Protein AF-A0AAX2DMG3-F1 (afdb_monomer_lite)

Secondary structure (DSSP, 8-state):
----HHHHHHHHHHHHHHHHHHT--HHHHHHHTTS-HHHHHHHHTT--S-HHHHHHHHHHHHHHHHHTTPPPPPPTT----TTSSS--GGG------------------

Organism: Listeria ivanovii (NCBI:txid1638)

InterPro domains:
  IPR018757 Protein of unknown function DUF2316 [PF10078] (1-74)

Radius of gyration: 20.13 Å; chains: 1; bounding box: 66×54×26 Å

Foldseek 3Di:
DDDDPVLLVLLLVLLVVLCVLLVDDLVRLCVVVVHDSVLVVCLSNVNDPDPVSVVVSNVVSCVSNVVVVHHRDDRPPDDDDPPPPPPDPPPPPPPDDDDDDPDDDDDDD

Sequence (109 aa):
MSLTKDQKIATKQELAENLALTNLKIAEIAADLNTSEAKIERILNLKQNSLNDGWIFRNYLLKKVAEKGFTPVPPLTFSFHVGLFFSNPLLYTVHSSIAIPFLSLRKVV

pLDDT: mean 72.47, std 21.84, range [33.22, 94.25]

Structure (mmCIF, N/CA/C/O backbone):
data_AF-A0AAX2DMG3-F1
#
_entry.id   AF-A0AAX2DMG3-F1
#
loop_
_atom_site.group_PDB
_atom_site.id
_atom_site.type_symbol
_atom_site.label_atom_id
_atom_site.label_alt_id
_atom_site.label_comp_id
_atom_site.label_asym_id
_atom_site.label_entity_id
_atom_site.label_seq_id
_atom_site.pdbx_PDB_ins_code
_atom_site.Cartn_x
_atom_site.Cartn_y
_atom_site.Cartn_z
_atom_site.occupancy
_atom_site.B_iso_or_equiv
_atom_site.auth_seq_id
_atom_site.auth_comp_id
_atom_site.auth_asym_id
_atom_site.auth_atom_id
_atom_site.pdbx_PDB_model_num
ATOM 1 N N . MET A 1 1 ? 17.892 -3.555 0.925 1.00 43.47 1 MET A N 1
ATOM 2 C CA . MET A 1 1 ? 18.006 -3.851 -0.521 1.00 43.47 1 MET A CA 1
ATOM 3 C C . MET A 1 1 ? 17.332 -2.730 -1.292 1.00 43.47 1 MET A C 1
ATOM 5 O O . MET A 1 1 ? 16.268 -2.295 -0.868 1.00 43.47 1 MET A O 1
ATOM 9 N N . SER A 1 2 ? 17.951 -2.240 -2.364 1.00 65.44 2 SER A N 1
ATOM 10 C CA . SER A 1 2 ? 17.437 -1.109 -3.147 1.00 65.44 2 SER A CA 1
ATOM 11 C C . SER A 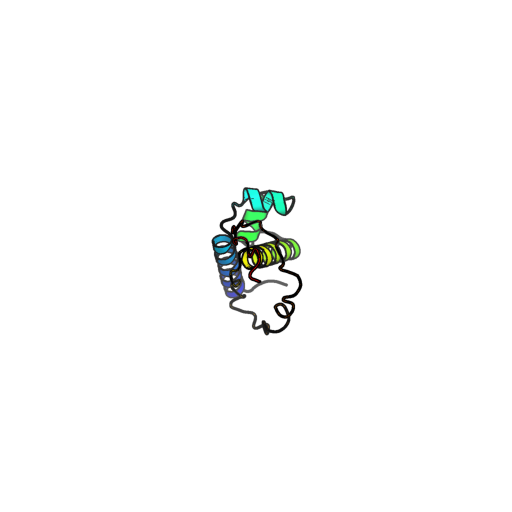1 2 ? 16.896 -1.606 -4.482 1.00 65.44 2 SER A C 1
ATOM 13 O O . SER A 1 2 ? 17.598 -2.316 -5.193 1.00 65.44 2 SER A O 1
ATOM 15 N N . LEU A 1 3 ? 15.661 -1.233 -4.816 1.00 74.50 3 LEU A N 1
ATOM 16 C CA . LEU A 1 3 ? 15.048 -1.543 -6.110 1.00 74.50 3 LEU A CA 1
ATOM 17 C C . LEU A 1 3 ? 15.719 -0.736 -7.235 1.00 74.50 3 LEU A C 1
ATOM 19 O O . LEU A 1 3 ? 16.002 0.457 -7.053 1.00 74.50 3 LEU A O 1
ATOM 23 N N . THR A 1 4 ? 15.915 -1.351 -8.404 1.00 85.25 4 THR A N 1
ATOM 24 C CA . THR A 1 4 ? 16.290 -0.636 -9.638 1.00 85.25 4 THR A CA 1
ATOM 25 C C . THR A 1 4 ? 15.150 0.282 -10.102 1.00 85.25 4 THR A C 1
ATOM 27 O O . THR A 1 4 ? 14.034 0.220 -9.583 1.00 85.25 4 THR A O 1
ATOM 30 N N . LYS A 1 5 ? 15.403 1.174 -11.071 1.00 84.19 5 LYS A N 1
ATOM 31 C CA . LYS A 1 5 ? 14.354 2.063 -11.608 1.00 84.19 5 LYS A CA 1
ATOM 32 C C . LYS A 1 5 ? 13.167 1.271 -12.167 1.00 84.19 5 LYS A C 1
ATOM 34 O O . LYS A 1 5 ? 12.034 1.577 -11.806 1.00 84.19 5 LYS A O 1
ATOM 39 N N . ASP A 1 6 ? 13.434 0.230 -12.946 1.00 83.00 6 ASP A N 1
ATOM 40 C CA . ASP A 1 6 ? 12.386 -0.589 -13.564 1.00 83.00 6 ASP A CA 1
ATOM 41 C C . ASP A 1 6 ? 11.608 -1.386 -12.516 1.00 83.00 6 ASP A C 1
ATOM 43 O O . ASP A 1 6 ? 10.381 -1.424 -12.544 1.00 83.00 6 ASP A O 1
ATOM 47 N N . GLN A 1 7 ? 12.300 -1.917 -11.502 1.00 82.50 7 GLN A N 1
ATOM 48 C CA . GLN A 1 7 ? 11.653 -2.587 -10.374 1.00 82.50 7 GLN A CA 1
ATOM 49 C C . GLN A 1 7 ? 10.746 -1.634 -9.586 1.00 82.50 7 GLN A C 1
ATOM 51 O O . GLN A 1 7 ? 9.656 -2.023 -9.187 1.00 82.50 7 GLN A O 1
ATOM 56 N N . LYS A 1 8 ? 11.143 -0.368 -9.394 1.00 84.62 8 LYS A N 1
ATOM 57 C CA . LYS A 1 8 ? 10.278 0.635 -8.750 1.00 84.62 8 LYS A CA 1
ATOM 58 C C . LYS A 1 8 ? 9.024 0.921 -9.569 1.00 84.62 8 LYS A C 1
ATOM 60 O O . LYS A 1 8 ? 7.964 1.105 -8.980 1.00 84.62 8 LYS A O 1
ATOM 65 N N . ILE A 1 9 ? 9.140 0.995 -10.895 1.00 85.94 9 ILE A N 1
ATOM 66 C CA . ILE A 1 9 ? 7.990 1.211 -11.783 1.00 85.94 9 ILE A CA 1
ATOM 67 C C . ILE A 1 9 ? 7.040 0.014 -11.685 1.00 85.94 9 ILE A C 1
ATOM 69 O O . ILE A 1 9 ? 5.866 0.202 -11.373 1.00 85.94 9 ILE A O 1
ATOM 73 N N . ALA A 1 10 ? 7.574 -1.200 -11.827 1.00 85.75 10 ALA A N 1
ATOM 74 C CA . ALA A 1 10 ? 6.814 -2.440 -11.716 1.00 85.75 10 ALA A CA 1
ATOM 75 C C . ALA A 1 10 ? 6.108 -2.579 -10.358 1.00 85.75 10 ALA A C 1
ATOM 77 O O . ALA A 1 10 ? 4.920 -2.876 -10.307 1.00 85.75 10 ALA A O 1
ATOM 78 N N . THR A 1 11 ? 6.801 -2.306 -9.247 1.00 86.44 11 THR A N 1
ATOM 79 C CA . THR A 1 11 ? 6.196 -2.368 -7.907 1.00 86.44 11 THR A CA 1
ATOM 80 C C . THR A 1 11 ? 5.097 -1.322 -7.724 1.00 86.44 11 THR A C 1
ATOM 82 O O . THR A 1 11 ? 4.084 -1.608 -7.093 1.00 86.44 11 THR A O 1
ATOM 85 N N . LYS A 1 12 ? 5.251 -0.108 -8.270 1.00 88.19 12 LYS A N 1
ATOM 86 C CA . LYS A 1 12 ? 4.187 0.908 -8.201 1.00 88.19 12 LYS A CA 1
ATOM 87 C C . LYS A 1 12 ? 2.939 0.474 -8.960 1.00 88.19 12 LYS A C 1
ATOM 89 O O . LYS A 1 12 ? 1.840 0.659 -8.447 1.00 88.19 12 LYS A O 1
ATOM 94 N N . GLN A 1 13 ? 3.118 -0.099 -10.148 1.00 88.75 13 GLN A N 1
ATOM 95 C CA . GLN A 1 13 ? 2.018 -0.631 -10.954 1.00 88.75 13 GLN A CA 1
ATOM 96 C C . GLN A 1 13 ? 1.310 -1.774 -10.222 1.00 88.75 13 GLN A C 1
ATOM 98 O O . GLN A 1 13 ? 0.105 -1.695 -10.014 1.00 88.75 13 GLN A O 1
ATOM 103 N N . GLU A 1 14 ? 2.061 -2.748 -9.699 1.00 88.12 14 GLU A N 1
ATOM 104 C CA . GLU A 1 14 ? 1.518 -3.863 -8.908 1.00 88.12 14 GLU A CA 1
ATOM 105 C C . GLU A 1 14 ? 0.669 -3.378 -7.722 1.00 88.12 14 GLU A C 1
ATOM 107 O O . GLU A 1 14 ? -0.433 -3.880 -7.491 1.00 88.12 14 GLU A O 1
ATOM 112 N N . LEU A 1 15 ? 1.168 -2.407 -6.949 1.00 89.88 15 LEU A N 1
ATOM 113 C CA . LEU A 1 15 ? 0.435 -1.877 -5.798 1.00 89.88 15 LEU A CA 1
ATOM 114 C C . LEU A 1 15 ? -0.828 -1.118 -6.223 1.00 89.88 15 LEU A C 1
ATOM 116 O O . LEU A 1 15 ? -1.860 -1.263 -5.573 1.00 89.88 15 LEU A O 1
ATOM 120 N N . ALA A 1 16 ? -0.760 -0.331 -7.299 1.00 89.25 16 ALA A N 1
ATOM 121 C CA . ALA A 1 16 ? -1.902 0.426 -7.806 1.00 89.25 16 ALA A CA 1
ATOM 122 C C . ALA A 1 16 ? -3.001 -0.491 -8.367 1.00 89.25 16 ALA A C 1
ATOM 124 O O . ALA A 1 16 ? -4.178 -0.284 -8.077 1.00 89.25 16 ALA A O 1
ATOM 125 N N . GLU A 1 17 ? -2.626 -1.525 -9.119 1.00 89.69 17 GLU A N 1
ATOM 126 C CA . GLU A 1 17 ? -3.562 -2.493 -9.696 1.00 89.69 17 GLU A CA 1
ATOM 127 C C . GLU A 1 17 ? -4.239 -3.334 -8.613 1.00 89.69 17 GLU A C 1
ATOM 129 O O . GLU A 1 17 ? -5.466 -3.434 -8.583 1.00 89.69 17 GLU A O 1
ATOM 134 N N . ASN A 1 18 ? -3.470 -3.870 -7.659 1.00 87.88 18 ASN A N 1
ATOM 135 C CA . ASN A 1 18 ? -4.051 -4.616 -6.544 1.00 87.88 18 ASN A CA 1
ATOM 136 C C . ASN A 1 18 ? -4.955 -3.723 -5.681 1.00 87.88 18 ASN A C 1
ATOM 138 O O . ASN A 1 18 ? -6.032 -4.157 -5.282 1.00 87.88 18 ASN A O 1
ATOM 142 N N . LEU A 1 19 ? -4.579 -2.463 -5.437 1.00 89.25 19 LEU A N 1
ATOM 143 C CA . LEU A 1 19 ? -5.444 -1.509 -4.743 1.00 89.25 19 LEU A CA 1
ATOM 144 C C . LEU A 1 19 ? -6.768 -1.292 -5.493 1.00 89.25 19 LEU A C 1
ATOM 146 O O . LEU A 1 19 ? -7.831 -1.359 -4.874 1.00 89.25 19 LEU A O 1
ATOM 150 N N . ALA A 1 20 ? -6.720 -1.106 -6.814 1.00 89.62 20 ALA A N 1
ATOM 151 C CA . ALA A 1 20 ? -7.916 -0.951 -7.640 1.00 89.62 20 ALA A CA 1
ATOM 152 C C . ALA A 1 20 ? -8.834 -2.185 -7.562 1.00 89.62 20 ALA A C 1
ATOM 154 O O . ALA A 1 20 ? -10.044 -2.034 -7.399 1.00 89.62 20 ALA A O 1
ATOM 155 N N . LEU A 1 21 ? -8.265 -3.398 -7.569 1.00 87.50 21 LEU A N 1
ATOM 156 C CA . LEU A 1 21 ? -9.017 -4.649 -7.390 1.00 87.50 21 LEU A CA 1
ATOM 157 C C . LEU A 1 21 ? -9.708 -4.734 -6.023 1.00 87.50 21 LEU A C 1
ATOM 159 O O . LEU A 1 21 ? -10.807 -5.280 -5.904 1.00 87.50 21 LEU A O 1
ATOM 163 N N . THR A 1 22 ? -9.096 -4.180 -4.973 1.00 87.75 22 THR A N 1
ATOM 164 C CA . THR A 1 22 ? -9.732 -4.161 -3.652 1.00 87.75 22 THR A CA 1
ATOM 165 C C . THR A 1 22 ? -10.879 -3.166 -3.543 1.00 87.75 22 THR A C 1
ATOM 167 O O . THR A 1 22 ? -11.686 -3.329 -2.636 1.00 87.75 22 THR A O 1
ATOM 170 N N . ASN A 1 23 ? -11.006 -2.159 -4.414 1.00 90.56 23 ASN A N 1
ATOM 171 C CA . ASN A 1 23 ? -11.990 -1.074 -4.273 1.00 90.56 23 ASN A CA 1
ATOM 172 C C . ASN A 1 23 ? -12.025 -0.450 -2.852 1.00 90.56 23 ASN A C 1
ATOM 174 O O . ASN A 1 23 ? -13.086 -0.042 -2.383 1.00 90.56 23 ASN A O 1
ATOM 178 N N . LEU A 1 24 ? -10.889 -0.457 -2.142 1.00 90.50 24 LEU A N 1
ATOM 179 C CA . LEU A 1 24 ? -10.738 0.117 -0.803 1.00 90.50 24 LEU A CA 1
ATOM 180 C C . LEU A 1 24 ? -10.232 1.554 -0.904 1.00 90.50 24 LEU A C 1
ATOM 182 O O . LEU A 1 24 ? -9.395 1.880 -1.750 1.00 90.50 24 LEU A O 1
ATOM 186 N N . LYS A 1 25 ? -10.701 2.413 -0.002 1.00 93.31 25 LYS A N 1
ATOM 187 C CA . LYS A 1 25 ? -10.194 3.778 0.145 1.00 93.31 25 LYS A CA 1
ATOM 188 C C . LYS A 1 25 ? -8.944 3.793 1.017 1.00 93.31 25 LYS A C 1
ATOM 190 O O . LYS A 1 25 ? -8.798 2.993 1.937 1.00 93.31 25 LYS A O 1
ATOM 195 N N . ILE A 1 26 ? -8.072 4.776 0.791 1.00 92.88 26 ILE A N 1
ATOM 196 C CA . ILE A 1 26 ? -6.844 4.960 1.583 1.00 92.88 26 ILE A CA 1
ATOM 197 C C . ILE A 1 26 ? -7.152 5.066 3.086 1.00 92.88 26 ILE A C 1
ATOM 199 O O . ILE A 1 26 ? -6.445 4.456 3.884 1.00 92.88 26 ILE A O 1
ATOM 203 N N . ALA A 1 27 ? -8.230 5.760 3.462 1.00 92.88 27 ALA A N 1
ATOM 204 C CA . ALA A 1 27 ? -8.679 5.880 4.850 1.00 92.88 27 ALA A CA 1
ATOM 205 C C . ALA A 1 27 ? -9.033 4.526 5.499 1.00 92.88 27 ALA A C 1
ATOM 207 O O . ALA A 1 27 ? -8.668 4.280 6.646 1.00 92.88 27 ALA A O 1
ATOM 208 N N . GLU A 1 28 ? -9.691 3.625 4.762 1.00 93.44 28 GLU A N 1
ATOM 209 C CA . GLU A 1 28 ? -10.056 2.288 5.259 1.00 93.44 28 GLU A CA 1
ATOM 210 C C . GLU A 1 28 ? -8.805 1.436 5.482 1.00 93.44 28 GLU A C 1
ATOM 212 O O . GLU A 1 28 ? -8.654 0.786 6.511 1.00 93.44 28 GLU A O 1
ATOM 217 N N . ILE A 1 29 ? -7.853 1.509 4.553 1.00 93.69 29 ILE A N 1
ATOM 218 C CA . ILE A 1 29 ? -6.592 0.770 4.655 1.00 93.69 29 ILE A CA 1
ATOM 219 C C . ILE A 1 29 ? -5.729 1.311 5.797 1.00 93.69 29 ILE A C 1
ATOM 221 O O . ILE A 1 29 ? -5.078 0.548 6.511 1.00 93.69 29 ILE A O 1
ATOM 225 N N . ALA A 1 30 ? -5.717 2.632 5.975 1.00 93.44 30 ALA A N 1
ATOM 226 C CA . ALA A 1 30 ? -5.020 3.277 7.075 1.00 93.44 30 ALA A CA 1
ATOM 227 C C . ALA A 1 30 ? -5.591 2.826 8.428 1.00 93.44 30 ALA A C 1
ATOM 229 O O . ALA A 1 30 ? -4.817 2.475 9.318 1.00 93.44 30 ALA A O 1
ATOM 230 N N . ALA A 1 31 ? -6.920 2.756 8.553 1.00 94.00 31 ALA A N 1
ATOM 231 C CA . ALA A 1 31 ? -7.587 2.237 9.742 1.00 94.00 31 ALA A CA 1
ATOM 232 C C . ALA A 1 31 ? -7.252 0.754 9.991 1.00 94.00 31 ALA A C 1
ATOM 234 O O . ALA A 1 31 ? -6.818 0.407 11.089 1.00 94.00 31 ALA A O 1
ATOM 235 N N . ASP A 1 32 ? -7.357 -0.100 8.968 1.00 93.00 32 ASP A N 1
ATOM 236 C CA . ASP A 1 32 ? -7.064 -1.538 9.066 1.00 93.00 32 ASP A CA 1
ATOM 237 C C . ASP A 1 32 ? -5.614 -1.830 9.480 1.00 93.00 32 ASP A C 1
ATOM 239 O O . ASP A 1 32 ? -5.342 -2.772 10.226 1.00 93.00 32 ASP A O 1
ATOM 243 N N . LEU A 1 33 ? -4.665 -1.028 8.989 1.00 91.31 33 LEU A N 1
ATOM 244 C CA . LEU A 1 33 ? -3.240 -1.163 9.298 1.00 91.31 33 LEU A CA 1
ATOM 245 C C . LEU A 1 33 ? -2.808 -0.350 10.525 1.00 91.31 33 LEU A C 1
ATOM 247 O O . LEU A 1 33 ? -1.611 -0.296 10.818 1.00 91.31 33 LEU A O 1
ATOM 251 N N . ASN A 1 34 ? -3.755 0.281 11.228 1.00 94.25 34 ASN A N 1
ATOM 252 C CA . ASN A 1 34 ? -3.511 1.173 12.360 1.00 94.25 34 ASN A CA 1
ATOM 253 C C . ASN A 1 34 ? -2.394 2.193 12.065 1.00 94.25 34 ASN A C 1
ATOM 255 O O . ASN A 1 34 ? -1.387 2.308 12.771 1.00 94.25 34 ASN A O 1
ATOM 259 N N . THR A 1 35 ? -2.529 2.890 10.940 1.00 92.38 35 THR A N 1
ATOM 260 C CA . THR A 1 35 ? -1.544 3.848 10.447 1.00 92.38 35 THR A CA 1
ATOM 261 C C . THR A 1 35 ? -2.201 5.101 9.872 1.00 92.38 35 THR A C 1
ATOM 263 O O . THR A 1 35 ? -3.414 5.259 9.932 1.00 92.38 35 THR A O 1
ATOM 266 N N . SER A 1 36 ? -1.404 6.038 9.352 1.00 94.00 36 SER A N 1
ATOM 267 C CA . SER A 1 36 ? -1.919 7.269 8.748 1.00 94.00 36 SER A CA 1
ATOM 268 C C . SER A 1 36 ? -2.030 7.166 7.230 1.00 94.00 36 SER A C 1
ATOM 270 O O . SER A 1 36 ? -1.194 6.539 6.574 1.00 94.00 36 SER A O 1
ATOM 272 N N . GLU A 1 37 ? -3.008 7.865 6.655 1.00 93.88 37 GLU A N 1
ATOM 273 C CA . GLU A 1 37 ? -3.192 7.974 5.200 1.00 93.88 37 GLU A CA 1
ATOM 274 C C . GLU A 1 37 ? -1.915 8.474 4.508 1.00 93.88 37 GLU A C 1
ATOM 276 O O . GLU A 1 37 ? -1.442 7.876 3.543 1.00 93.88 37 GLU A O 1
ATOM 281 N N . ALA A 1 38 ? -1.247 9.471 5.097 1.00 93.38 38 ALA A N 1
ATOM 282 C CA . ALA A 1 38 ? 0.040 9.975 4.615 1.00 93.38 38 ALA A CA 1
ATOM 283 C C . ALA A 1 38 ? 1.158 8.910 4.616 1.00 93.38 38 ALA A C 1
ATOM 285 O O . ALA A 1 38 ? 2.120 8.996 3.847 1.00 93.38 38 ALA A O 1
ATOM 286 N N . LYS A 1 39 ? 1.099 7.897 5.492 1.00 92.38 39 LYS A N 1
ATOM 287 C CA . LYS A 1 39 ? 2.035 6.763 5.439 1.00 92.38 39 LYS A CA 1
ATOM 288 C C . LYS A 1 39 ? 1.696 5.838 4.270 1.00 92.38 39 LYS A C 1
ATOM 290 O O . LYS A 1 39 ? 2.616 5.458 3.547 1.00 92.38 39 LYS A O 1
ATOM 295 N N . ILE A 1 40 ? 0.415 5.543 4.051 1.00 93.31 40 ILE A N 1
ATOM 296 C CA . ILE A 1 40 ? -0.052 4.731 2.918 1.00 93.31 40 ILE A CA 1
ATOM 297 C C . ILE A 1 40 ? 0.336 5.377 1.584 1.00 93.31 40 ILE A C 1
ATOM 299 O O . ILE A 1 40 ? 0.939 4.724 0.736 1.00 93.31 40 ILE A O 1
ATOM 303 N N . GLU A 1 41 ? 0.113 6.681 1.425 1.00 92.44 41 GLU A N 1
ATOM 304 C CA . GLU A 1 41 ? 0.511 7.412 0.218 1.00 92.44 41 GLU A CA 1
ATOM 305 C C . GLU A 1 41 ? 2.023 7.374 -0.025 1.00 92.44 41 GLU A C 1
ATOM 307 O O . GLU A 1 41 ? 2.477 7.210 -1.162 1.00 92.44 41 GLU A O 1
ATOM 312 N N . ARG A 1 42 ? 2.837 7.492 1.033 1.00 92.50 42 ARG A N 1
ATOM 313 C CA . ARG A 1 42 ? 4.297 7.357 0.913 1.00 92.50 42 ARG A CA 1
ATOM 314 C C . ARG A 1 42 ? 4.701 5.959 0.462 1.00 92.50 42 ARG A C 1
ATOM 316 O O . ARG A 1 42 ? 5.614 5.857 -0.355 1.00 92.50 42 ARG A O 1
ATOM 323 N N . ILE A 1 43 ? 4.033 4.918 0.958 1.00 91.31 43 ILE A N 1
ATOM 324 C CA . ILE A 1 43 ? 4.275 3.529 0.549 1.00 91.31 43 ILE A CA 1
ATOM 325 C C . ILE A 1 43 ? 3.905 3.332 -0.925 1.00 91.31 43 ILE A C 1
ATOM 327 O O . ILE A 1 43 ? 4.743 2.854 -1.688 1.00 91.31 43 ILE A O 1
ATOM 331 N N . LEU A 1 44 ? 2.717 3.780 -1.349 1.00 88.94 44 LEU A N 1
ATOM 332 C CA . LEU A 1 44 ? 2.271 3.732 -2.750 1.00 88.94 44 LEU A CA 1
ATOM 333 C C . LEU A 1 44 ? 3.258 4.432 -3.694 1.00 88.94 44 LEU A C 1
ATOM 335 O O . LEU A 1 44 ? 3.518 3.979 -4.805 1.00 88.94 44 LEU A O 1
ATOM 339 N N . ASN A 1 45 ? 3.867 5.524 -3.232 1.00 89.50 45 ASN A N 1
ATOM 340 C CA . ASN A 1 45 ? 4.838 6.286 -4.008 1.00 89.50 45 ASN A CA 1
ATOM 341 C C . ASN A 1 45 ? 6.289 5.794 -3.885 1.00 89.50 45 ASN A C 1
ATOM 343 O O . ASN A 1 45 ? 7.172 6.384 -4.521 1.00 89.50 45 ASN A O 1
ATOM 347 N N . LEU A 1 46 ? 6.545 4.726 -3.124 1.00 87.75 46 LEU A N 1
ATOM 348 C CA . LEU A 1 46 ? 7.883 4.223 -2.788 1.00 87.75 46 LEU A CA 1
ATOM 349 C C . LEU A 1 46 ? 8.808 5.305 -2.181 1.00 87.75 46 LEU A C 1
ATOM 351 O O . LEU A 1 46 ? 9.999 5.362 -2.491 1.00 87.75 46 LEU A O 1
ATOM 355 N N . LYS A 1 47 ? 8.241 6.216 -1.375 1.00 86.50 47 LYS A N 1
ATOM 356 C CA . LYS A 1 47 ? 8.927 7.341 -0.699 1.00 86.50 47 LYS A CA 1
ATOM 357 C C . LYS A 1 47 ? 9.227 7.079 0.785 1.00 86.50 47 LYS A C 1
ATOM 359 O O . LYS A 1 47 ? 9.803 7.921 1.466 1.00 86.50 47 LYS A O 1
ATOM 364 N N . GLN A 1 48 ? 8.775 5.955 1.312 1.00 79.62 48 GLN A N 1
ATOM 365 C CA . GLN A 1 48 ? 9.034 5.464 2.658 1.00 79.62 48 GLN A CA 1
ATOM 366 C C . GLN A 1 48 ? 10.450 4.882 2.788 1.00 79.62 48 GLN A C 1
ATOM 368 O O . GLN A 1 48 ? 10.942 4.203 1.891 1.00 79.62 48 GLN A O 1
ATOM 373 N N . ASN A 1 49 ? 11.075 5.073 3.951 1.00 77.50 49 ASN A N 1
ATOM 374 C CA . ASN A 1 49 ? 12.398 4.505 4.238 1.00 77.50 49 ASN A CA 1
ATOM 375 C C . ASN A 1 49 ? 12.337 3.029 4.677 1.00 77.50 49 ASN A C 1
ATOM 377 O O . ASN A 1 49 ? 13.317 2.301 4.545 1.00 77.50 49 ASN A O 1
ATOM 381 N N . SER A 1 50 ? 11.194 2.581 5.207 1.00 80.88 50 SER A N 1
ATOM 382 C CA . SER A 1 50 ? 11.013 1.221 5.722 1.00 80.88 50 SER A CA 1
ATOM 383 C C . SER A 1 50 ? 10.562 0.264 4.619 1.00 80.88 50 SER A C 1
ATOM 385 O O . SER A 1 50 ? 9.438 0.353 4.121 1.00 80.88 50 SER A O 1
ATOM 387 N N . LEU A 1 51 ? 11.421 -0.697 4.271 1.00 79.44 51 LEU A N 1
ATOM 388 C CA . LEU A 1 51 ? 11.052 -1.806 3.382 1.00 79.44 51 LEU A CA 1
ATOM 389 C C . LEU A 1 51 ? 9.950 -2.681 3.997 1.00 79.44 51 LEU A C 1
ATOM 391 O O . LEU A 1 51 ? 9.080 -3.164 3.275 1.00 79.44 51 LEU A O 1
ATOM 395 N N . ASN A 1 52 ? 9.964 -2.839 5.325 1.00 84.69 52 ASN A N 1
ATOM 396 C CA . ASN A 1 52 ? 8.993 -3.657 6.048 1.00 84.69 52 ASN A CA 1
ATOM 397 C C . ASN A 1 52 ? 7.568 -3.117 5.883 1.00 84.69 52 ASN A C 1
ATOM 399 O O . ASN A 1 52 ? 6.652 -3.871 5.576 1.00 84.69 52 ASN A O 1
ATOM 403 N N . ASP A 1 53 ? 7.394 -1.798 5.990 1.00 85.31 53 ASP A N 1
ATOM 404 C CA . ASP A 1 53 ? 6.081 -1.165 5.822 1.00 85.31 53 ASP A CA 1
ATOM 405 C C . ASP A 1 53 ? 5.510 -1.395 4.413 1.00 85.31 53 ASP A C 1
ATOM 407 O O . ASP A 1 53 ? 4.319 -1.662 4.256 1.00 85.31 53 ASP A O 1
ATOM 411 N N . GLY A 1 54 ? 6.366 -1.341 3.385 1.00 86.94 54 GLY A N 1
ATOM 412 C CA . GLY A 1 54 ? 5.962 -1.647 2.011 1.00 86.94 54 GLY A CA 1
ATOM 413 C C . GLY A 1 54 ? 5.544 -3.106 1.829 1.00 86.94 54 GLY A C 1
ATOM 414 O O . GLY A 1 54 ? 4.568 -3.387 1.135 1.00 86.94 54 GLY A O 1
ATOM 415 N N . TRP A 1 55 ? 6.244 -4.031 2.486 1.00 85.69 55 TRP A N 1
ATOM 416 C CA . TRP A 1 55 ? 5.927 -5.456 2.423 1.00 85.69 55 TRP A CA 1
ATOM 417 C C . TRP A 1 55 ? 4.627 -5.807 3.162 1.00 85.69 55 TRP A C 1
ATOM 419 O O . TRP A 1 55 ? 3.809 -6.560 2.634 1.00 85.69 55 TRP A O 1
ATOM 429 N N . ILE A 1 56 ? 4.391 -5.205 4.334 1.00 88.69 56 ILE A N 1
ATOM 430 C CA . ILE A 1 56 ? 3.134 -5.341 5.088 1.00 88.69 56 ILE A CA 1
ATOM 431 C C . ILE A 1 56 ? 1.953 -4.864 4.238 1.00 88.69 56 ILE A C 1
ATOM 433 O O . ILE A 1 56 ? 0.973 -5.593 4.080 1.00 88.69 56 ILE A O 1
ATOM 437 N N . PHE A 1 57 ? 2.067 -3.672 3.647 1.00 90.62 57 PHE A N 1
ATOM 438 C CA . PHE A 1 57 ? 1.021 -3.104 2.799 1.00 90.62 57 PHE A CA 1
ATOM 439 C C . PHE A 1 57 ? 0.721 -3.985 1.581 1.00 90.62 57 PHE A C 1
ATOM 441 O O . PHE A 1 57 ? -0.439 -4.266 1.283 1.00 90.62 57 PHE A O 1
ATOM 448 N N . ARG A 1 58 ? 1.763 -4.490 0.911 1.00 89.50 58 ARG A N 1
ATOM 449 C CA . ARG A 1 58 ? 1.613 -5.419 -0.212 1.00 89.50 58 ARG A CA 1
ATOM 450 C C . ARG A 1 58 ? 0.829 -6.667 0.192 1.00 89.50 58 ARG A C 1
ATOM 452 O O . ARG A 1 58 ? -0.154 -7.003 -0.457 1.00 89.50 58 ARG A O 1
ATOM 459 N N . ASN A 1 59 ? 1.234 -7.343 1.265 1.00 89.75 59 ASN A N 1
ATOM 460 C CA . ASN A 1 59 ? 0.566 -8.570 1.710 1.00 89.75 59 ASN A CA 1
ATOM 461 C C . ASN A 1 59 ? -0.883 -8.326 2.137 1.00 89.75 59 ASN A C 1
ATOM 463 O O . ASN A 1 59 ? -1.744 -9.166 1.877 1.00 89.75 59 ASN A O 1
ATOM 467 N N . TYR A 1 60 ? -1.159 -7.172 2.747 1.00 92.25 60 TYR A N 1
ATOM 468 C CA . TYR A 1 60 ? -2.520 -6.746 3.045 1.00 92.25 60 TYR A CA 1
ATOM 469 C C . TYR A 1 60 ? -3.373 -6.667 1.770 1.00 92.25 60 TYR A C 1
ATOM 471 O O . TYR A 1 60 ? -4.447 -7.266 1.728 1.00 92.25 60 TYR A O 1
ATOM 479 N N . LEU A 1 61 ? -2.877 -6.018 0.707 1.00 89.62 61 LEU A N 1
ATOM 480 C CA . LEU A 1 61 ? -3.600 -5.935 -0.565 1.00 89.62 61 LEU A CA 1
ATOM 481 C C . LEU A 1 61 ? -3.840 -7.318 -1.172 1.00 89.62 61 LEU A C 1
ATOM 483 O O . LEU A 1 61 ? -4.974 -7.635 -1.514 1.00 89.62 61 LEU A O 1
ATOM 487 N N . LEU A 1 62 ? -2.815 -8.171 -1.244 1.00 88.69 62 LEU A N 1
ATOM 488 C CA . LEU A 1 62 ? -2.960 -9.525 -1.794 1.00 88.69 62 LEU A CA 1
ATOM 489 C C . LEU A 1 62 ? -4.029 -10.331 -1.047 1.00 88.69 62 LEU A C 1
ATOM 491 O O . LEU A 1 62 ? -4.855 -10.999 -1.669 1.00 88.69 62 LEU A O 1
ATOM 495 N N . LYS A 1 63 ? -4.046 -10.229 0.287 1.00 88.50 63 LYS A N 1
ATOM 496 C CA . LYS A 1 63 ? -5.061 -10.869 1.122 1.00 88.50 63 LYS A CA 1
ATOM 497 C C . LYS A 1 63 ? -6.454 -10.320 0.816 1.00 88.50 63 LYS A C 1
ATOM 499 O O . LYS A 1 63 ? -7.374 -11.104 0.624 1.00 88.50 63 LYS A O 1
ATOM 504 N N . LYS A 1 64 ? -6.611 -8.996 0.719 1.00 89.62 64 LYS A N 1
ATOM 505 C CA . LYS A 1 64 ? -7.900 -8.351 0.424 1.00 89.62 64 LYS A CA 1
ATOM 506 C C . LYS A 1 64 ? -8.426 -8.677 -0.972 1.00 89.62 64 LYS A C 1
ATOM 508 O O . LYS A 1 64 ? -9.628 -8.859 -1.133 1.00 89.62 64 LYS A O 1
ATOM 513 N N . VAL A 1 65 ? -7.546 -8.791 -1.964 1.00 86.81 65 VAL A N 1
ATOM 514 C CA . VAL A 1 65 ? -7.917 -9.231 -3.316 1.00 86.81 65 VAL A CA 1
ATOM 515 C C . VAL A 1 65 ? -8.418 -10.682 -3.285 1.00 86.81 65 VAL A C 1
ATOM 517 O O . VAL A 1 65 ? -9.488 -10.966 -3.822 1.00 86.81 65 VAL A O 1
ATOM 520 N N . ALA A 1 66 ? -7.712 -11.573 -2.580 1.00 83.88 66 ALA A N 1
ATOM 521 C CA . ALA A 1 66 ? -8.120 -12.970 -2.422 1.00 83.88 66 ALA A CA 1
ATOM 522 C C . ALA A 1 66 ? -9.427 -13.132 -1.619 1.00 83.88 66 ALA A C 1
ATOM 524 O O . ALA A 1 66 ? -10.282 -13.922 -2.007 1.00 83.88 66 ALA A O 1
ATOM 525 N N . GLU A 1 67 ? -9.627 -12.351 -0.548 1.00 84.69 67 GLU A N 1
ATOM 526 C CA . GLU A 1 67 ? -10.877 -12.313 0.237 1.00 84.69 67 GLU A CA 1
ATOM 527 C C . GLU A 1 67 ? -12.091 -11.916 -0.625 1.00 84.69 67 GLU A C 1
ATOM 529 O O . GLU A 1 67 ? -13.211 -12.340 -0.348 1.00 84.69 67 GLU A O 1
ATOM 534 N N . LYS A 1 68 ? -11.877 -11.140 -1.697 1.00 82.50 68 LYS A N 1
ATOM 535 C CA . LYS A 1 68 ? -12.911 -10.771 -2.678 1.00 82.50 68 LYS A CA 1
ATOM 536 C C . LYS A 1 68 ? -13.103 -11.793 -3.805 1.00 82.50 68 LYS A C 1
ATOM 538 O O . LYS A 1 68 ? -13.927 -11.565 -4.685 1.00 82.50 68 LYS A O 1
ATOM 543 N N . GLY A 1 69 ? -12.359 -12.900 -3.794 1.00 80.06 69 GLY A N 1
ATOM 544 C CA . GLY A 1 69 ? -12.420 -13.936 -4.826 1.00 80.06 69 GLY A CA 1
ATOM 545 C C . GLY A 1 69 ? -11.689 -13.583 -6.125 1.00 80.06 69 GLY A C 1
ATOM 546 O O . GLY A 1 69 ? -11.851 -14.287 -7.119 1.00 80.06 69 GLY A O 1
ATOM 547 N N . PHE A 1 70 ? -10.883 -12.517 -6.138 1.00 81.06 70 PHE A N 1
ATOM 548 C CA . PHE A 1 70 ? -10.055 -12.150 -7.288 1.00 81.06 70 PHE A CA 1
ATOM 549 C C . PHE A 1 70 ? -8.655 -12.767 -7.186 1.00 81.06 70 PHE A C 1
ATOM 551 O O . PHE A 1 70 ? -8.148 -13.046 -6.097 1.00 81.06 70 PHE A O 1
ATOM 558 N N . THR A 1 71 ? -7.997 -12.950 -8.332 1.00 80.75 71 THR A N 1
ATOM 559 C CA . THR A 1 71 ? -6.588 -13.355 -8.383 1.00 80.75 71 THR A CA 1
ATOM 560 C C . THR A 1 71 ? -5.693 -12.117 -8.254 1.00 80.75 71 THR A C 1
ATOM 562 O O . THR A 1 71 ? -5.827 -11.203 -9.068 1.00 80.75 71 THR A O 1
ATOM 565 N N . PRO A 1 72 ? -4.785 -12.058 -7.263 1.00 80.69 72 PRO A N 1
ATOM 566 C CA . PRO A 1 72 ? -3.872 -10.931 -7.114 1.00 80.69 72 PRO A CA 1
ATOM 567 C C . PRO A 1 72 ? -2.902 -10.808 -8.287 1.00 80.69 72 PRO A C 1
ATOM 569 O O . PRO A 1 72 ? -2.424 -11.818 -8.807 1.00 80.69 72 PRO A O 1
ATOM 572 N N . VAL A 1 73 ? -2.566 -9.572 -8.659 1.00 78.88 73 VAL A N 1
ATOM 573 C CA . VAL A 1 73 ? -1.561 -9.311 -9.693 1.00 78.88 73 VAL A CA 1
ATOM 574 C C . VAL A 1 73 ? -0.178 -9.661 -9.132 1.00 78.88 73 VAL A C 1
ATOM 576 O O . VAL A 1 73 ? 0.219 -9.087 -8.109 1.00 78.88 73 VAL A O 1
ATOM 579 N N . PRO A 1 74 ? 0.558 -10.608 -9.747 1.00 70.56 74 PRO A N 1
ATOM 580 C CA . PRO A 1 74 ? 1.898 -10.971 -9.309 1.00 70.56 74 PRO A CA 1
ATOM 581 C C . PRO A 1 74 ? 2.926 -9.884 -9.676 1.00 70.56 74 PRO A C 1
ATOM 583 O O . PRO A 1 74 ? 2.707 -9.099 -10.599 1.00 70.56 74 PRO A O 1
ATOM 586 N N . PRO A 1 75 ? 4.087 -9.849 -8.999 1.00 63.78 75 PRO A N 1
ATOM 587 C CA . PRO A 1 75 ? 5.136 -8.892 -9.317 1.00 63.78 75 PRO A CA 1
ATOM 588 C C . PRO A 1 75 ? 5.707 -9.171 -10.714 1.00 63.78 75 PRO A C 1
ATOM 590 O O . PRO A 1 75 ? 6.183 -10.272 -10.988 1.00 63.78 75 PRO A O 1
ATOM 593 N N . LEU A 1 76 ? 5.760 -8.142 -11.566 1.00 55.88 76 LEU A N 1
ATOM 594 C CA . LEU A 1 76 ? 6.248 -8.227 -12.956 1.00 55.88 76 LEU A CA 1
ATOM 595 C C . LEU A 1 76 ? 7.738 -8.616 -13.088 1.00 55.88 76 LEU A C 1
ATOM 597 O O . LEU A 1 76 ? 8.213 -8.853 -14.192 1.00 55.88 76 LEU A O 1
ATOM 601 N N . THR A 1 77 ? 8.497 -8.685 -11.986 1.00 48.72 77 THR A N 1
ATOM 602 C CA . THR A 1 77 ? 9.953 -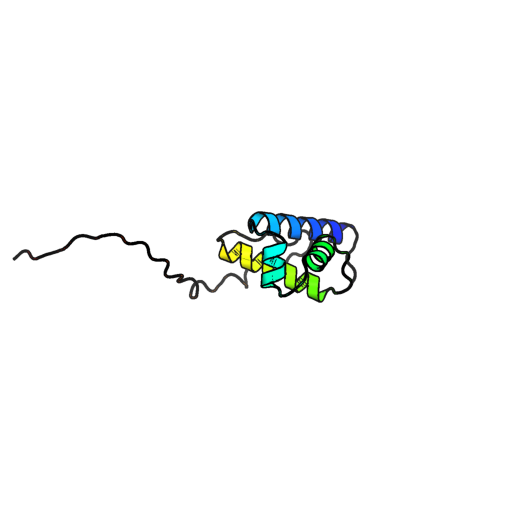8.935 -12.003 1.00 48.72 77 THR A CA 1
ATOM 603 C C . THR A 1 77 ? 10.421 -10.081 -11.103 1.00 48.72 77 THR A C 1
ATOM 605 O O . THR A 1 77 ? 11.629 -10.274 -10.955 1.00 48.72 77 THR A O 1
ATOM 608 N N . PHE A 1 78 ? 9.518 -10.836 -10.476 1.00 46.53 78 PHE A N 1
ATOM 609 C CA . PHE A 1 78 ? 9.922 -11.899 -9.557 1.00 46.53 78 PHE A CA 1
ATOM 610 C C . PHE A 1 78 ? 9.104 -13.160 -9.822 1.00 46.53 78 PHE A C 1
ATOM 612 O O . PHE A 1 78 ? 8.010 -13.332 -9.290 1.00 46.53 78 PHE A O 1
ATOM 619 N N . SER A 1 79 ? 9.646 -14.043 -10.667 1.00 41.91 79 SER A N 1
ATOM 620 C CA . SER A 1 79 ? 9.123 -15.394 -10.872 1.00 41.91 79 SER A CA 1
ATOM 621 C C . SER A 1 79 ? 9.224 -16.184 -9.569 1.00 41.91 79 SER A C 1
ATOM 623 O O . SER A 1 79 ? 10.224 -16.846 -9.306 1.00 41.91 79 SER A O 1
ATOM 625 N N . PHE A 1 80 ? 8.184 -16.128 -8.745 1.00 43.16 80 PHE A N 1
ATOM 626 C CA . PHE A 1 80 ? 7.927 -17.155 -7.746 1.00 43.16 80 PHE A CA 1
ATOM 627 C C . PHE A 1 80 ? 6.875 -18.105 -8.296 1.00 43.16 80 PHE A C 1
ATOM 629 O O . PHE A 1 80 ? 5.831 -17.683 -8.789 1.00 43.16 80 PHE A O 1
ATOM 636 N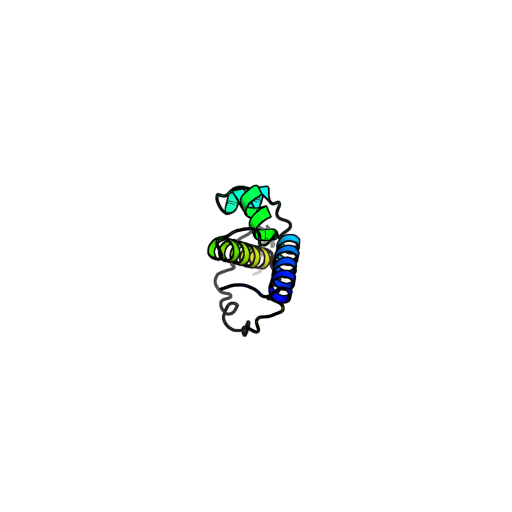 N . HIS A 1 81 ? 7.167 -19.401 -8.211 1.00 40.75 81 HIS A N 1
ATOM 637 C CA . HIS A 1 81 ? 6.203 -20.455 -8.479 1.00 40.75 81 HIS A CA 1
ATOM 638 C C . HIS A 1 81 ? 4.994 -20.249 -7.559 1.00 40.75 81 HIS A C 1
ATOM 640 O O . HIS A 1 81 ? 5.061 -20.483 -6.355 1.00 40.75 81 HIS A O 1
ATOM 646 N N . VAL A 1 82 ? 3.876 -19.822 -8.140 1.00 44.97 82 VAL A N 1
ATOM 647 C CA . VAL A 1 82 ? 2.605 -19.522 -7.460 1.00 44.97 82 VAL A CA 1
ATOM 648 C C . VAL A 1 82 ? 1.911 -20.792 -6.914 1.00 44.97 82 VAL A C 1
ATOM 650 O O . VAL A 1 82 ? 0.786 -20.743 -6.431 1.00 44.97 82 VAL A O 1
ATOM 653 N N . GLY A 1 83 ? 2.579 -21.949 -6.967 1.00 40.59 83 GLY A N 1
ATOM 654 C CA . GLY A 1 83 ? 1.999 -23.270 -6.719 1.00 40.59 83 GLY A CA 1
ATOM 655 C C . GLY A 1 83 ? 1.890 -23.719 -5.259 1.00 40.59 83 GLY A C 1
ATOM 656 O O . GLY A 1 83 ? 1.345 -24.791 -5.027 1.00 40.59 83 GLY A O 1
ATOM 657 N N . LEU A 1 84 ? 2.384 -22.960 -4.269 1.00 39.78 84 LEU A N 1
ATOM 658 C CA . LEU A 1 84 ? 2.430 -23.438 -2.871 1.00 39.78 84 LEU A CA 1
ATOM 659 C C . LEU A 1 84 ? 1.642 -22.601 -1.848 1.00 39.78 84 LEU A C 1
ATOM 661 O O . LEU A 1 84 ? 1.572 -23.003 -0.691 1.00 39.78 84 LEU A O 1
ATOM 665 N N . PHE A 1 85 ? 1.008 -21.489 -2.240 1.00 43.53 85 PHE A N 1
ATOM 666 C CA . PHE A 1 85 ? 0.210 -20.663 -1.310 1.00 43.53 85 PHE A CA 1
ATOM 667 C C . PHE A 1 85 ? -1.314 -20.800 -1.472 1.00 43.53 85 PHE A C 1
ATOM 669 O O . PHE A 1 85 ? -2.057 -20.333 -0.615 1.00 43.53 85 PHE A O 1
ATOM 676 N N . PHE A 1 86 ? -1.789 -21.465 -2.531 1.00 47.28 86 PHE A N 1
ATOM 677 C CA . PHE A 1 86 ? -3.222 -21.624 -2.831 1.00 47.28 86 PHE A CA 1
ATOM 678 C C . PHE A 1 86 ? -3.788 -23.020 -2.506 1.00 47.28 86 PHE A C 1
ATOM 680 O O . PHE A 1 86 ? -4.979 -23.261 -2.683 1.00 47.28 86 PHE A O 1
ATOM 687 N N . SER A 1 87 ? -2.975 -23.945 -1.992 1.00 40.34 87 SER A N 1
ATOM 688 C CA . SER A 1 87 ? -3.357 -25.357 -1.828 1.00 40.34 87 SER A CA 1
ATOM 689 C C . SER A 1 87 ? -3.968 -25.689 -0.464 1.00 40.34 87 SER A C 1
ATOM 691 O O . SER A 1 87 ? -3.619 -26.707 0.129 1.00 40.34 87 SER A O 1
ATOM 693 N N . ASN A 1 88 ? -4.875 -24.861 0.063 1.00 37.00 88 ASN A N 1
ATOM 694 C CA . ASN A 1 88 ? -5.694 -25.301 1.198 1.00 37.00 88 ASN A CA 1
ATOM 695 C C . ASN A 1 88 ? -7.134 -24.755 1.141 1.00 37.00 88 ASN A C 1
ATOM 697 O O . ASN A 1 88 ? -7.436 -23.724 1.744 1.00 37.00 88 ASN A O 1
ATOM 701 N N . PRO A 1 89 ? -8.045 -25.431 0.416 1.00 44.84 89 PRO A N 1
ATOM 702 C CA . PRO A 1 89 ? -9.433 -24.995 0.265 1.00 44.84 89 PRO A CA 1
ATOM 703 C C . PRO A 1 89 ? -10.311 -25.227 1.511 1.00 44.84 89 PRO A C 1
ATOM 705 O O . PRO A 1 89 ? -11.502 -24.937 1.465 1.00 44.84 89 PRO A O 1
ATOM 708 N N . LEU A 1 90 ? -9.779 -25.725 2.635 1.00 41.84 90 LEU A N 1
ATOM 709 C CA . LEU A 1 90 ? -10.613 -26.157 3.770 1.00 41.84 90 LEU A CA 1
ATOM 710 C C . LEU A 1 90 ? -10.971 -25.071 4.801 1.00 41.84 90 LEU A C 1
ATOM 712 O O . LEU A 1 90 ? -11.592 -25.391 5.809 1.00 41.84 90 LEU A O 1
ATOM 716 N N . LEU A 1 91 ? -10.625 -23.798 4.577 1.00 41.84 91 LEU A N 1
ATOM 717 C CA . LEU A 1 91 ? -10.925 -22.716 5.535 1.00 41.84 91 LEU A CA 1
ATOM 718 C C . LEU A 1 91 ? -11.870 -21.623 5.010 1.00 41.84 91 LEU A C 1
ATOM 720 O O . LEU A 1 91 ? -12.185 -20.692 5.747 1.00 41.84 91 LEU A O 1
ATOM 724 N N . TYR A 1 92 ? -12.394 -21.747 3.788 1.00 39.66 92 TYR A N 1
ATOM 725 C CA . TYR A 1 92 ? -13.403 -20.826 3.248 1.00 39.66 92 TYR A CA 1
ATOM 726 C C . TYR A 1 92 ? -14.807 -21.433 3.327 1.00 39.66 92 TYR A C 1
ATOM 728 O O . TYR A 1 92 ? -15.442 -21.716 2.319 1.00 39.66 92 TYR A O 1
ATOM 736 N N . THR A 1 93 ? -15.319 -21.621 4.545 1.00 33.22 93 THR A N 1
ATOM 737 C CA . THR A 1 93 ? -16.774 -21.695 4.759 1.00 33.22 93 THR A CA 1
ATOM 738 C C . THR A 1 93 ? -17.203 -20.417 5.462 1.00 33.22 93 THR A C 1
ATOM 740 O O . THR A 1 93 ? -17.394 -20.377 6.674 1.00 33.22 93 THR A O 1
ATOM 743 N N . VAL A 1 94 ? -17.315 -19.333 4.693 1.00 40.84 94 VAL A N 1
ATOM 744 C CA . VAL A 1 94 ? -18.046 -18.150 5.146 1.00 40.84 94 VAL A CA 1
ATOM 745 C C . VAL A 1 94 ? -19.521 -18.520 5.040 1.00 40.84 94 VAL A C 1
ATOM 747 O O . VAL A 1 94 ? -20.090 -18.543 3.952 1.00 40.84 94 VAL A O 1
ATOM 750 N N . HIS A 1 95 ? -20.123 -18.893 6.167 1.00 41.31 95 HIS A N 1
ATOM 751 C CA . HIS A 1 95 ? -21.561 -19.097 6.288 1.00 41.31 95 HIS A CA 1
ATOM 752 C C . HIS A 1 95 ? -22.252 -17.730 6.168 1.00 41.31 95 HIS A C 1
ATOM 754 O O . HIS A 1 95 ? -22.590 -17.100 7.166 1.00 41.31 95 HIS A O 1
ATOM 760 N N . SER A 1 96 ? -22.396 -17.231 4.938 1.00 36.59 96 SER A N 1
ATOM 761 C CA . SER A 1 96 ? -23.260 -16.094 4.643 1.00 36.59 96 SER A CA 1
ATOM 762 C C . SER A 1 96 ? -24.637 -16.635 4.282 1.00 36.59 96 SER A C 1
ATOM 764 O O . SER A 1 96 ? -24.829 -17.305 3.269 1.00 36.59 96 SER A O 1
ATOM 766 N N . SER A 1 97 ? -25.558 -16.386 5.203 1.00 46.50 97 SER A N 1
ATOM 767 C CA . SER A 1 97 ? -26.977 -16.702 5.165 1.00 46.50 97 SER A CA 1
ATOM 768 C C . SER A 1 97 ? -27.610 -16.331 3.818 1.00 46.50 97 SER A C 1
ATOM 770 O O . SER A 1 97 ? -27.784 -15.154 3.508 1.00 46.50 97 SER A O 1
ATOM 772 N N . ILE A 1 98 ? -27.984 -17.336 3.025 1.00 40.72 98 ILE A N 1
ATOM 773 C CA . ILE A 1 98 ? -28.981 -17.189 1.962 1.00 40.72 98 ILE A CA 1
ATOM 774 C C . ILE A 1 98 ? -30.051 -18.238 2.231 1.00 40.72 98 ILE A C 1
ATOM 776 O O . ILE A 1 98 ? -29.861 -19.437 2.031 1.00 40.72 98 ILE A O 1
ATOM 780 N N . ALA A 1 99 ? -31.178 -17.750 2.738 1.00 40.94 99 ALA A N 1
ATOM 781 C CA . ALA A 1 99 ? -32.413 -18.494 2.847 1.00 40.94 99 ALA A CA 1
ATOM 782 C C . ALA A 1 99 ? -32.854 -18.969 1.453 1.00 40.94 99 ALA A C 1
ATOM 784 O O . ALA A 1 99 ? -33.137 -18.159 0.573 1.00 40.94 99 ALA A O 1
ATOM 785 N N . ILE A 1 100 ? -32.951 -20.284 1.274 1.00 39.69 100 ILE A N 1
ATOM 786 C CA . ILE A 1 100 ? -33.713 -20.909 0.191 1.00 39.69 100 ILE A CA 1
ATOM 787 C C . ILE A 1 100 ? -34.799 -21.746 0.877 1.00 39.69 100 ILE A C 1
ATOM 789 O O . ILE A 1 100 ? -34.459 -22.644 1.651 1.00 39.69 100 ILE A O 1
ATOM 793 N N . PRO A 1 101 ? -36.099 -21.483 0.655 1.00 43.22 101 PRO A N 1
ATOM 794 C CA . PRO A 1 101 ? -37.151 -22.288 1.249 1.00 43.22 101 PRO A CA 1
ATOM 795 C C . PRO A 1 101 ? -37.313 -23.556 0.406 1.00 43.22 101 PRO A C 1
ATOM 797 O O . PRO A 1 101 ? -38.045 -23.558 -0.580 1.00 43.22 101 PRO A O 1
ATOM 800 N N . PHE A 1 102 ? -36.633 -24.647 0.766 1.00 36.41 102 PHE A N 1
ATOM 801 C CA . PHE A 1 102 ? -36.887 -25.944 0.132 1.00 36.41 102 PHE A CA 1
ATOM 802 C C . PHE A 1 102 ? -37.929 -26.738 0.925 1.00 36.41 102 PHE A C 1
ATOM 804 O O . PHE A 1 102 ? -37.642 -27.500 1.843 1.00 36.41 102 PHE A O 1
ATOM 811 N N . LEU A 1 103 ? -39.174 -26.422 0.582 1.00 35.81 103 LEU A N 1
ATOM 812 C CA . LEU A 1 103 ? -40.322 -27.305 0.409 1.00 35.81 103 LEU A CA 1
ATOM 8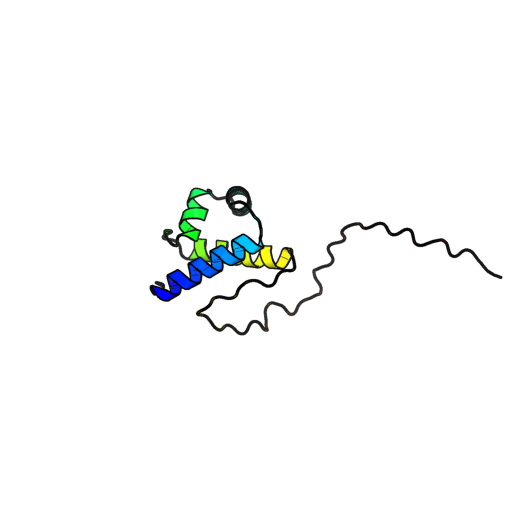13 C C . LEU A 1 103 ? -40.270 -28.696 1.086 1.00 35.81 103 LEU A C 1
ATOM 815 O O . LEU A 1 103 ? -39.650 -29.645 0.617 1.00 35.81 103 LEU A O 1
ATOM 819 N N . SER A 1 104 ? -41.052 -28.778 2.163 1.00 39.25 104 SER A N 1
ATOM 820 C CA . SER A 1 104 ? -41.726 -29.940 2.756 1.00 39.25 104 SER A CA 1
ATOM 821 C C . SER A 1 104 ? -41.850 -31.194 1.870 1.00 39.25 104 SER A C 1
ATOM 823 O O . SER A 1 104 ? -42.702 -31.247 0.985 1.00 39.25 104 SER A O 1
ATOM 825 N N . LEU A 1 10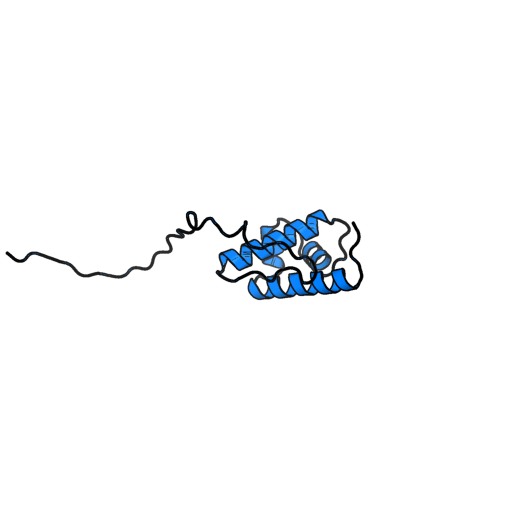5 ? -41.149 -32.271 2.236 1.00 39.88 105 LEU A N 1
ATOM 826 C CA . LEU A 1 105 ? -41.510 -33.646 1.866 1.00 39.88 105 LEU A CA 1
ATOM 827 C C . LEU A 1 105 ? -42.207 -34.323 3.056 1.00 39.88 105 LEU A C 1
ATOM 829 O O . LEU A 1 105 ? -41.594 -34.981 3.895 1.00 39.88 105 LEU A O 1
ATOM 833 N N . ARG A 1 106 ? -43.531 -34.130 3.129 1.00 37.00 106 ARG A N 1
ATOM 834 C CA . ARG A 1 106 ? -44.444 -34.986 3.898 1.00 37.00 106 ARG A CA 1
ATOM 835 C C . ARG A 1 106 ? -44.814 -36.199 3.037 1.00 37.00 106 ARG A C 1
ATOM 837 O O . ARG A 1 106 ? -45.356 -36.021 1.957 1.00 37.00 106 ARG A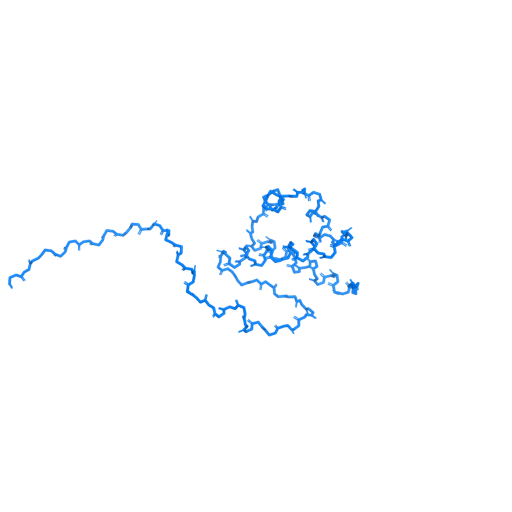 O 1
ATOM 844 N N . LYS A 1 107 ? -44.555 -37.386 3.595 1.00 40.75 107 LYS A N 1
ATOM 845 C CA . LYS A 1 107 ? -45.291 -38.666 3.493 1.00 40.75 107 LYS A CA 1
ATOM 846 C C . LYS A 1 107 ? -46.008 -39.016 2.176 1.00 40.75 107 LYS A C 1
ATOM 848 O O . LYS A 1 107 ? -47.032 -38.423 1.861 1.00 40.75 107 LYS A O 1
ATOM 853 N N . VAL A 1 108 ? -45.613 -40.150 1.594 1.00 39.09 108 VAL A N 1
ATOM 854 C CA . VAL A 1 108 ? -46.499 -41.097 0.888 1.00 39.09 108 VAL A CA 1
ATOM 855 C C . VAL A 1 108 ? -46.049 -42.500 1.331 1.00 39.09 108 VAL A C 1
ATOM 857 O O . VAL A 1 108 ? -44.866 -42.795 1.195 1.00 39.09 108 VAL A O 1
ATOM 860 N N . VAL A 1 109 ? -46.786 -43.094 2.281 1.00 50.19 109 VAL A N 1
ATOM 861 C CA . VAL A 1 109 ? -47.600 -44.333 2.156 1.00 50.19 109 VAL A CA 1
ATOM 862 C C . VAL A 1 109 ? -46.753 -45.565 1.874 1.00 50.19 109 VAL A C 1
ATOM 864 O O . VAL A 1 109 ? -46.240 -45.680 0.745 1.00 50.19 109 VAL A O 1
#